Protein AF-A0A1H4EEB3-F1 (afdb_monomer_lite)

Sequence (136 aa):
MKKIFSLFVLIFVMTMANVMNAKAENMNAQSCTSTVRLCVIAPTGTVLDFVQPSDIQMTVGSSSSMQEVSYTNIGGCLLYFTVSVPNNSSAEKVEIVCTINGFRESYSLENGQANIQAFIPIPSGKTAPMVYISVK

Radius of gyration: 23.65 Å; chains: 1; bounding box: 36×29×82 Å

Foldseek 3Di:
DPPVVVVVVVVVVVVVVVVVVVVPPPPPLPWDWAKAKEKEFEPQQKWKAWPVVHDDIDGRNDRIDIDIDIATPSQFGKTWIKIADDQPDPWFKKWKAWPVVRDIDIFTDDSRMTTDIDTGGDDPPDHHTYMYIYTD

pLDDT: mean 79.66, std 16.63, range [40.78, 97.69]

Organism: Xylanibacter ruminicola 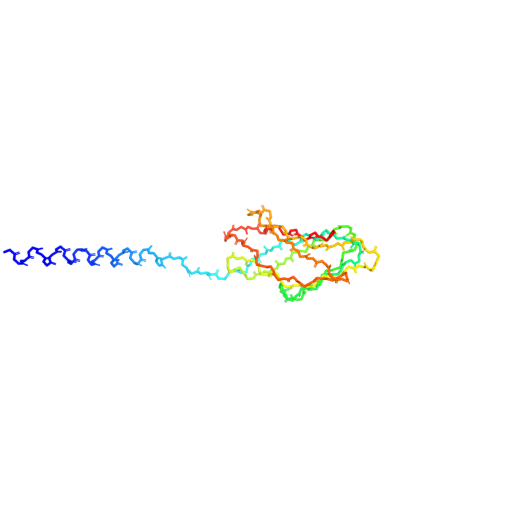(NCBI:txid839)

Structure (mmCIF, N/CA/C/O backbone):
data_AF-A0A1H4EEB3-F1
#
_entry.id   AF-A0A1H4EEB3-F1
#
loop_
_atom_site.group_PDB
_atom_site.id
_atom_site.type_symbol
_atom_site.label_atom_id
_atom_site.label_alt_id
_atom_site.label_comp_id
_atom_site.label_asym_id
_atom_site.label_entity_id
_atom_site.label_seq_id
_atom_site.pdbx_PDB_ins_code
_atom_site.Cartn_x
_atom_site.Cartn_y
_atom_site.Cartn_z
_atom_site.occupancy
_atom_site.B_iso_or_equiv
_atom_site.auth_seq_id
_atom_site.auth_comp_id
_atom_site.auth_asym_id
_atom_site.auth_atom_id
_atom_site.pdbx_PDB_model_num
ATOM 1 N N . MET A 1 1 ? -18.143 -15.788 67.727 1.00 54.53 1 MET A N 1
ATOM 2 C CA . MET A 1 1 ? -17.199 -15.274 66.704 1.00 54.53 1 MET A CA 1
ATOM 3 C C . MET A 1 1 ? -17.401 -15.833 65.280 1.00 54.53 1 MET A C 1
ATOM 5 O O . MET A 1 1 ? -16.650 -15.450 64.401 1.00 54.53 1 MET A O 1
ATOM 9 N N . LYS A 1 2 ? -18.421 -16.667 64.981 1.00 53.03 2 LYS A N 1
ATOM 10 C CA . LYS A 1 2 ? -18.631 -17.232 63.621 1.00 53.03 2 LYS A CA 1
ATOM 11 C C . LYS A 1 2 ? -19.435 -16.351 62.643 1.00 53.03 2 LYS A C 1
ATOM 13 O O . LYS A 1 2 ? -19.313 -16.524 61.440 1.00 53.03 2 LYS A O 1
ATOM 18 N N . LYS A 1 3 ? -20.244 -15.400 63.132 1.00 49.00 3 LYS A N 1
ATOM 19 C CA . LYS A 1 3 ? -21.130 -14.579 62.275 1.00 49.00 3 LYS A CA 1
ATOM 20 C C . LYS A 1 3 ? -20.410 -13.441 61.537 1.00 49.00 3 LYS A C 1
ATOM 22 O O . LYS A 1 3 ? -20.813 -13.086 60.440 1.00 49.00 3 LYS A O 1
ATOM 27 N N . ILE A 1 4 ? -19.326 -12.916 62.112 1.00 55.34 4 ILE A N 1
ATOM 28 C CA . ILE A 1 4 ? -18.564 -11.792 61.541 1.00 55.34 4 ILE A CA 1
ATOM 29 C C . ILE A 1 4 ? -17.749 -12.250 60.323 1.00 55.34 4 ILE A C 1
ATOM 31 O O . ILE A 1 4 ? -17.701 -11.548 59.321 1.00 55.34 4 ILE A O 1
ATOM 35 N N . PHE A 1 5 ? -17.202 -13.468 60.358 1.00 53.34 5 PHE A N 1
ATOM 36 C CA . PHE A 1 5 ? -16.399 -14.022 59.262 1.00 53.34 5 PHE A CA 1
ATOM 37 C C . PHE A 1 5 ? -17.203 -14.201 57.960 1.00 53.34 5 PHE A C 1
ATOM 39 O O . PHE A 1 5 ? -16.676 -13.991 56.875 1.00 53.34 5 PHE A O 1
ATOM 46 N N . SER A 1 6 ? -18.499 -14.519 58.064 1.00 55.91 6 SER A N 1
ATOM 47 C CA . SER A 1 6 ? -19.386 -14.696 56.904 1.00 55.91 6 SER A CA 1
ATOM 48 C C . SER A 1 6 ? -19.709 -13.372 56.193 1.00 55.91 6 SER A C 1
ATOM 50 O O . SER A 1 6 ? -19.778 -13.318 54.968 1.00 55.91 6 SER A O 1
ATOM 52 N N . LEU A 1 7 ? -19.841 -12.276 56.951 1.00 57.69 7 LEU A N 1
ATOM 53 C CA . LEU A 1 7 ? -20.177 -10.963 56.393 1.00 57.69 7 LEU A CA 1
ATOM 54 C C . LEU A 1 7 ? -19.009 -10.365 55.590 1.00 57.69 7 LEU A C 1
ATOM 56 O O . LEU A 1 7 ? -19.227 -9.802 54.522 1.00 57.69 7 LEU A O 1
ATOM 60 N N . PHE A 1 8 ? -17.769 -10.545 56.058 1.00 57.62 8 PHE A N 1
ATOM 61 C CA . PHE A 1 8 ? -16.577 -10.083 55.335 1.00 57.62 8 PHE A CA 1
ATOM 62 C C . PHE A 1 8 ? -16.351 -10.838 54.020 1.00 57.62 8 PHE A C 1
ATOM 64 O O . PHE A 1 8 ? -15.983 -10.220 53.023 1.00 57.62 8 PHE A O 1
ATOM 71 N N . VAL A 1 9 ? -16.632 -12.145 53.983 1.00 61.09 9 VAL A N 1
ATOM 72 C CA . VAL A 1 9 ? -16.558 -12.935 52.742 1.00 61.09 9 VAL A CA 1
ATOM 73 C C . VAL A 1 9 ? -17.622 -12.474 51.742 1.00 61.09 9 VAL A C 1
ATOM 75 O O . VAL A 1 9 ? -17.318 -12.310 50.564 1.00 61.09 9 VAL A O 1
ATOM 78 N N . LEU A 1 10 ? -18.844 -12.188 52.201 1.00 57.12 10 LEU A N 1
ATOM 79 C CA . LEU A 1 10 ? -19.926 -11.721 51.331 1.00 57.12 10 LEU A CA 1
ATOM 80 C C . LEU A 1 10 ? -19.620 -10.349 50.703 1.00 57.12 10 LEU A C 1
ATOM 82 O O . LEU A 1 10 ? -19.830 -10.163 49.506 1.00 57.12 10 LEU A O 1
ATOM 86 N N . ILE A 1 11 ? -19.066 -9.415 51.486 1.00 60.53 11 ILE A N 1
ATOM 87 C CA . ILE A 1 11 ? -18.652 -8.092 50.993 1.00 60.53 11 ILE A CA 1
ATOM 88 C C . ILE A 1 11 ? -17.529 -8.230 49.955 1.00 60.53 11 ILE A C 1
ATOM 90 O O . ILE A 1 11 ? -17.572 -7.562 48.926 1.00 60.53 11 ILE A O 1
ATOM 94 N N . PHE A 1 12 ? -16.562 -9.124 50.183 1.00 58.97 12 PHE A N 1
ATOM 95 C CA . PHE A 1 12 ? -15.445 -9.341 49.259 1.00 58.97 12 PHE A CA 1
ATOM 96 C C . PHE A 1 12 ? -15.881 -9.979 47.927 1.00 58.97 12 PHE A C 1
ATOM 98 O O . PHE A 1 12 ? -15.390 -9.612 46.862 1.00 58.97 12 PHE A O 1
ATOM 105 N N . VAL A 1 13 ? -16.845 -10.904 47.958 1.00 59.47 13 VAL A N 1
ATOM 106 C CA . VAL A 1 13 ? -17.397 -11.519 46.738 1.00 59.47 13 VAL A CA 1
ATOM 107 C C . VAL A 1 13 ? -18.229 -10.511 45.938 1.00 59.47 13 VAL A C 1
ATOM 109 O O . VAL A 1 13 ? -18.129 -10.473 44.712 1.00 59.47 13 VAL A O 1
ATOM 112 N N . MET A 1 14 ? -18.999 -9.645 46.606 1.00 56.12 14 MET A N 1
ATOM 113 C CA . MET A 1 14 ? -19.786 -8.602 45.935 1.00 56.12 14 MET A CA 1
ATOM 114 C C . MET A 1 14 ? -18.913 -7.508 45.305 1.00 56.12 14 MET A C 1
ATOM 116 O O . MET A 1 14 ? -19.209 -7.054 44.199 1.00 56.12 14 MET A O 1
ATOM 120 N N . THR A 1 15 ? -17.812 -7.105 45.949 1.00 54.69 15 THR A N 1
ATOM 121 C CA . THR A 1 15 ? -16.882 -6.135 45.350 1.00 54.69 15 THR A CA 1
ATOM 122 C C . THR A 1 15 ? -16.139 -6.727 44.157 1.00 54.69 15 THR A C 1
ATOM 124 O O . THR A 1 15 ? -16.009 -6.046 43.143 1.00 54.69 15 THR A O 1
ATOM 127 N N . MET A 1 16 ? -15.729 -7.998 44.206 1.00 53.81 16 MET A N 1
ATOM 128 C CA . MET A 1 16 ? -15.129 -8.655 43.040 1.00 53.81 16 MET A CA 1
ATOM 129 C C . MET A 1 16 ? -16.120 -8.841 41.886 1.00 53.81 16 MET A C 1
ATOM 131 O O . MET A 1 16 ? -15.741 -8.621 40.738 1.00 53.81 16 MET A O 1
ATOM 135 N N . ALA A 1 17 ? -17.388 -9.163 42.157 1.00 51.78 17 ALA A N 1
ATOM 136 C CA . ALA A 1 17 ? -18.419 -9.243 41.119 1.00 51.78 17 ALA A CA 1
ATOM 137 C C . ALA A 1 17 ? -18.641 -7.892 40.410 1.00 51.78 17 ALA A C 1
ATOM 139 O O . ALA A 1 17 ? -18.722 -7.845 39.183 1.00 51.78 17 ALA A O 1
ATOM 140 N N . ASN A 1 18 ? -18.643 -6.783 41.157 1.00 52.31 18 ASN A N 1
ATOM 141 C CA . ASN A 1 18 ? -18.770 -5.444 40.573 1.00 52.31 18 ASN A CA 1
ATOM 142 C C . ASN A 1 18 ? -17.513 -5.003 39.805 1.00 52.31 18 ASN A C 1
ATOM 144 O O . ASN A 1 18 ? -17.632 -4.368 38.760 1.00 52.31 18 ASN A O 1
ATOM 148 N N . VAL A 1 19 ? -16.313 -5.374 40.267 1.00 50.78 19 VAL A N 1
ATOM 149 C CA . VAL A 1 19 ? -15.054 -5.089 39.550 1.00 50.78 19 VAL A CA 1
ATOM 150 C C . VAL A 1 19 ? -14.942 -5.913 38.263 1.00 50.78 19 VAL A C 1
ATOM 152 O O . VAL A 1 19 ? -14.409 -5.423 37.269 1.00 50.78 19 VAL A O 1
ATOM 155 N N . MET A 1 20 ? -15.476 -7.137 38.243 1.00 49.66 20 MET A N 1
ATOM 156 C CA . MET A 1 20 ? -15.519 -7.959 37.030 1.00 49.66 20 MET A CA 1
ATOM 157 C C . MET A 1 20 ? -16.554 -7.459 36.013 1.00 49.66 20 MET A C 1
ATOM 159 O O . MET A 1 20 ? -16.313 -7.579 34.815 1.00 49.66 20 MET A O 1
ATOM 163 N N . ASN A 1 21 ? -17.650 -6.833 36.456 1.00 48.66 21 ASN A N 1
ATOM 164 C CA . ASN A 1 21 ? -18.646 -6.250 35.551 1.00 48.66 21 ASN A CA 1
ATOM 165 C C . ASN A 1 21 ? -18.200 -4.886 34.982 1.00 48.66 21 ASN A C 1
ATOM 167 O O . ASN A 1 21 ? -18.407 -4.603 33.807 1.00 48.66 21 ASN A O 1
ATOM 171 N N . ALA A 1 22 ? -17.470 -4.082 35.765 1.00 45.50 22 ALA A N 1
ATOM 172 C CA . ALA A 1 22 ? -16.923 -2.792 35.323 1.00 45.50 22 ALA A CA 1
ATOM 173 C C . ALA A 1 22 ? -15.746 -2.902 34.327 1.00 45.50 22 ALA A C 1
ATOM 175 O O . ALA A 1 22 ? -15.274 -1.890 33.814 1.00 45.50 22 ALA A O 1
ATOM 176 N N . LYS A 1 23 ? -15.252 -4.117 34.045 1.00 46.59 23 LYS A N 1
ATOM 177 C CA . LYS A 1 23 ? -14.188 -4.366 33.054 1.00 46.59 23 LYS A CA 1
ATOM 178 C C . LYS A 1 23 ? -14.699 -4.981 31.743 1.00 46.59 23 LYS A C 1
ATOM 180 O O . LYS A 1 23 ? -13.893 -5.244 30.854 1.00 46.59 23 LYS A O 1
ATOM 185 N N . ALA A 1 24 ? -16.010 -5.206 31.629 1.00 44.78 24 ALA A N 1
ATOM 186 C CA . ALA A 1 24 ? -16.666 -5.731 30.430 1.00 44.78 24 ALA A CA 1
ATOM 187 C C . ALA A 1 24 ? -17.487 -4.670 29.671 1.00 44.78 24 ALA A C 1
ATOM 189 O O . ALA A 1 24 ? -18.013 -4.950 28.594 1.00 44.78 24 ALA A O 1
ATOM 190 N N . GLU A 1 25 ? -17.581 -3.445 30.189 1.00 40.78 25 GLU A N 1
ATOM 191 C CA . GLU A 1 25 ? -18.138 -2.328 29.435 1.00 40.78 25 GLU A CA 1
ATOM 192 C C . GLU A 1 25 ? -17.112 -1.869 28.384 1.00 40.78 25 GLU A C 1
ATOM 194 O O . GLU A 1 25 ? -15.983 -1.512 28.714 1.00 40.78 25 GLU A O 1
ATOM 199 N N . ASN A 1 26 ? -17.531 -1.871 27.114 1.00 45.75 26 ASN A N 1
ATOM 200 C CA . ASN A 1 26 ? -16.837 -1.335 25.933 1.00 45.75 26 ASN A CA 1
ATOM 201 C C . ASN A 1 26 ? -15.860 -2.220 25.131 1.00 45.75 26 ASN A C 1
ATOM 203 O O . ASN A 1 26 ? -14.917 -1.717 24.526 1.00 45.75 26 ASN A O 1
ATOM 207 N N . MET A 1 27 ? -16.163 -3.509 24.955 1.00 44.34 27 MET A N 1
ATOM 208 C CA . MET A 1 27 ? -15.751 -4.228 23.729 1.00 44.34 27 MET A CA 1
ATOM 209 C C . MET A 1 27 ? -16.931 -4.495 22.791 1.00 44.34 27 MET A C 1
ATOM 211 O O . MET A 1 27 ? -17.009 -5.535 22.145 1.00 44.34 27 MET A O 1
ATOM 215 N N . ASN A 1 28 ? -17.852 -3.536 22.674 1.00 47.38 28 ASN A N 1
ATOM 216 C CA . ASN A 1 28 ? -18.703 -3.494 21.495 1.00 47.38 28 ASN A CA 1
ATOM 217 C C . ASN A 1 28 ? -17.871 -2.832 20.391 1.00 47.38 28 ASN A C 1
ATOM 219 O O . ASN A 1 28 ? -17.870 -1.610 20.254 1.00 47.38 28 ASN A O 1
ATOM 223 N N . ALA A 1 29 ? -17.081 -3.626 19.662 1.00 52.69 29 ALA A N 1
ATOM 224 C CA . ALA A 1 29 ? -16.457 -3.185 18.419 1.00 52.69 29 ALA A CA 1
ATOM 225 C C . ALA A 1 29 ? -17.581 -2.970 17.399 1.00 52.69 29 ALA A C 1
ATOM 227 O O . ALA A 1 29 ? -17.836 -3.808 16.538 1.00 52.69 29 ALA A O 1
ATOM 228 N N . GLN A 1 30 ? -18.334 -1.883 17.570 1.00 59.06 30 GLN A N 1
ATOM 229 C CA . GLN A 1 30 ? -19.409 -1.516 16.673 1.00 59.06 30 GLN A CA 1
ATOM 230 C C . GLN A 1 30 ? -18.757 -1.184 15.336 1.00 59.06 30 GLN A C 1
ATOM 232 O O . GLN A 1 30 ? -18.158 -0.123 15.171 1.00 59.06 30 GLN A O 1
ATOM 237 N N . SER A 1 31 ? -18.841 -2.129 14.402 1.00 62.28 31 SER A N 1
ATOM 238 C CA . SER A 1 31 ? -18.355 -1.945 13.046 1.00 62.28 31 SER A CA 1
ATOM 239 C C . SER A 1 31 ? -19.102 -0.770 12.431 1.00 62.28 31 SER A C 1
ATOM 241 O O . SER A 1 31 ? -20.319 -0.830 12.242 1.00 62.28 31 SER A O 1
ATOM 243 N N . CYS A 1 32 ? -18.387 0.306 12.138 1.00 67.94 32 CYS A N 1
ATOM 244 C CA . CYS A 1 32 ? -18.926 1.436 11.403 1.00 67.94 32 CYS A CA 1
ATOM 245 C C . CYS A 1 32 ? -18.229 1.530 10.049 1.00 67.94 32 CYS A C 1
ATOM 247 O O . CYS A 1 32 ? -17.019 1.310 9.930 1.00 67.94 32 CYS A O 1
ATOM 249 N N . THR A 1 33 ? -18.993 1.861 9.011 1.00 77.75 33 THR A N 1
ATOM 250 C CA . THR A 1 33 ? -18.402 2.243 7.731 1.00 77.75 33 THR A CA 1
ATOM 251 C C . THR A 1 33 ? -17.676 3.566 7.929 1.00 77.75 33 THR A C 1
ATOM 253 O O . THR A 1 33 ? -18.262 4.549 8.380 1.00 77.75 33 THR A O 1
ATOM 256 N N . SER A 1 34 ? -16.385 3.572 7.628 1.00 81.56 34 SER A N 1
ATOM 257 C CA . SER A 1 34 ? -15.511 4.738 7.707 1.00 81.56 34 SER A CA 1
ATOM 258 C C . SER A 1 34 ? -14.818 4.942 6.365 1.00 81.56 34 SER A C 1
ATOM 260 O O . SER A 1 34 ? -14.772 4.031 5.543 1.00 81.56 34 SER A O 1
ATOM 262 N N . THR A 1 35 ? -14.263 6.128 6.136 1.00 84.69 35 THR A N 1
ATOM 263 C CA . THR A 1 35 ? -13.472 6.424 4.935 1.00 84.69 35 THR A CA 1
ATOM 264 C C . THR A 1 35 ? -12.005 6.625 5.291 1.00 84.69 35 THR A C 1
ATOM 266 O O . THR A 1 35 ? -11.683 7.125 6.369 1.00 84.69 35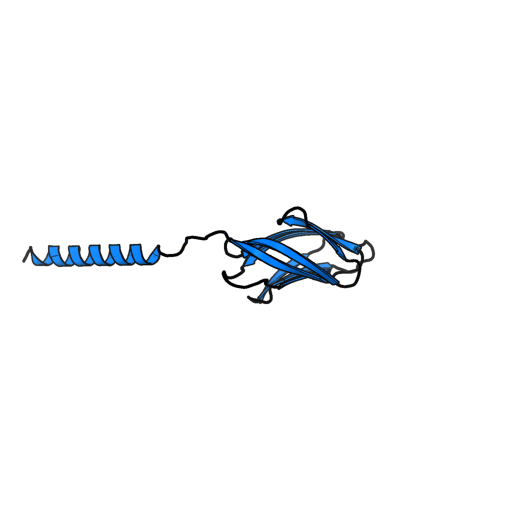 THR A O 1
ATOM 269 N N . VAL A 1 36 ? -11.105 6.213 4.402 1.00 86.31 36 VAL A N 1
ATOM 270 C CA . VAL A 1 36 ? -9.659 6.460 4.455 1.00 86.31 36 VAL A CA 1
ATOM 271 C C . VAL A 1 36 ? -9.222 7.075 3.127 1.00 86.31 36 VAL A C 1
ATOM 273 O O . VAL A 1 36 ? -9.775 6.762 2.072 1.00 86.31 36 VAL A O 1
ATOM 276 N N . ARG A 1 37 ? -8.234 7.968 3.173 1.00 89.06 37 ARG A N 1
ATOM 277 C CA . ARG A 1 37 ? -7.587 8.529 1.983 1.00 89.06 37 ARG A CA 1
ATOM 278 C C . ARG A 1 37 ? -6.296 7.778 1.726 1.00 89.06 37 ARG A C 1
ATOM 280 O O . ARG A 1 37 ? -5.362 7.887 2.520 1.00 89.06 37 ARG A O 1
ATOM 287 N N . LEU A 1 38 ? -6.240 7.043 0.624 1.00 91.19 38 LEU A N 1
ATOM 288 C CA . LEU A 1 38 ? -5.018 6.417 0.140 1.00 91.19 38 LEU A CA 1
ATOM 289 C C . LEU A 1 38 ? -4.270 7.422 -0.734 1.00 91.19 38 LEU A C 1
ATOM 291 O O . LEU A 1 38 ? -4.800 7.914 -1.727 1.00 91.19 38 LEU A O 1
ATOM 295 N N . CYS A 1 39 ? -3.040 7.741 -0.348 1.00 91.75 39 CYS A N 1
ATOM 296 C CA . CYS A 1 39 ? -2.122 8.567 -1.118 1.00 91.75 39 CYS A CA 1
ATOM 297 C C . CYS A 1 39 ? -0.967 7.686 -1.588 1.00 91.75 39 CYS A C 1
ATOM 299 O O . CYS A 1 39 ? -0.123 7.279 -0.792 1.00 91.75 39 CYS A O 1
ATOM 301 N N . VAL A 1 40 ? -0.942 7.367 -2.875 1.00 93.62 40 VAL A N 1
ATOM 302 C CA . VAL A 1 40 ? 0.092 6.529 -3.474 1.00 93.62 40 VAL A CA 1
ATOM 303 C C . VAL A 1 40 ? 1.139 7.422 -4.117 1.00 93.62 40 VAL A C 1
ATOM 305 O O . VAL A 1 40 ? 0.804 8.282 -4.926 1.00 93.62 40 VAL A O 1
ATOM 308 N N . ILE A 1 41 ? 2.404 7.207 -3.774 1.00 94.19 41 ILE A N 1
ATOM 309 C CA . ILE A 1 41 ? 3.561 7.876 -4.373 1.00 94.19 41 ILE A CA 1
ATOM 310 C C . ILE A 1 41 ? 4.435 6.776 -4.958 1.00 94.19 41 ILE A C 1
ATOM 312 O O . ILE A 1 41 ? 5.039 6.009 -4.212 1.00 94.19 41 ILE A O 1
ATOM 316 N N . ALA A 1 42 ? 4.468 6.667 -6.279 1.00 93.19 42 ALA A N 1
ATOM 317 C CA . ALA A 1 42 ? 5.136 5.567 -6.959 1.00 93.19 42 ALA A CA 1
ATOM 318 C C . ALA A 1 42 ? 5.654 6.002 -8.338 1.00 93.19 42 ALA A C 1
ATOM 320 O O . ALA A 1 42 ? 5.187 7.011 -8.877 1.00 93.19 42 ALA A O 1
ATOM 321 N N . PRO A 1 43 ? 6.579 5.235 -8.940 1.00 91.12 43 PRO A N 1
ATOM 322 C CA . PRO A 1 43 ? 6.946 5.397 -10.340 1.00 91.12 43 PRO A CA 1
ATOM 323 C C . PRO A 1 43 ? 5.717 5.345 -11.256 1.00 91.12 43 PRO A C 1
ATOM 325 O O . PRO A 1 43 ? 4.805 4.539 -11.041 1.00 91.12 43 PRO A O 1
ATOM 328 N N . THR A 1 44 ? 5.701 6.179 -12.297 1.00 91.31 44 THR A N 1
ATOM 329 C CA . THR A 1 44 ? 4.626 6.190 -13.299 1.00 91.31 44 THR A CA 1
ATOM 330 C C . THR A 1 44 ? 4.439 4.803 -13.906 1.00 91.31 44 THR A C 1
ATOM 332 O O . THR A 1 44 ? 5.412 4.172 -14.307 1.00 91.31 44 THR A O 1
ATOM 335 N N . GLY A 1 45 ? 3.193 4.340 -14.000 1.00 90.00 45 GLY A N 1
ATOM 336 C CA . GLY A 1 45 ? 2.857 3.004 -14.501 1.00 90.00 45 GLY A CA 1
ATOM 337 C C . GLY A 1 45 ? 2.855 1.912 -13.431 1.00 90.00 45 GLY A C 1
ATOM 338 O O . GLY A 1 45 ? 2.534 0.772 -13.748 1.00 90.00 45 GLY A O 1
ATOM 339 N N . THR A 1 46 ? 3.162 2.241 -12.171 1.00 94.56 46 THR A N 1
ATOM 340 C CA . THR A 1 46 ? 2.926 1.318 -11.053 1.00 94.56 46 THR A CA 1
ATOM 341 C C . THR A 1 46 ? 1.431 1.039 -10.921 1.00 94.56 46 THR A C 1
ATOM 343 O O . THR A 1 46 ? 0.614 1.967 -10.931 1.00 94.56 46 THR A O 1
ATOM 346 N N . VAL A 1 47 ? 1.086 -0.239 -10.783 1.00 94.12 47 VAL A N 1
ATOM 347 C CA . VAL A 1 47 ? -0.284 -0.720 -10.587 1.00 94.12 47 VAL A CA 1
ATOM 348 C C . VAL A 1 47 ? -0.421 -1.263 -9.171 1.00 94.12 47 VAL A C 1
ATOM 350 O O . VAL A 1 47 ? 0.419 -2.043 -8.721 1.00 94.12 47 VAL A O 1
ATOM 353 N N . LEU A 1 48 ? -1.475 -0.835 -8.480 1.00 94.12 48 LEU A N 1
ATOM 354 C CA . LEU A 1 48 ? -1.909 -1.386 -7.204 1.00 94.12 48 LEU A CA 1
ATOM 355 C C . LEU A 1 48 ? -3.286 -2.011 -7.407 1.00 94.12 48 LEU A C 1
ATOM 357 O O . LEU A 1 48 ? -4.211 -1.327 -7.851 1.00 94.12 48 LEU A O 1
ATOM 361 N N . ASP A 1 49 ? -3.408 -3.292 -7.083 1.00 92.75 49 ASP A N 1
ATOM 362 C CA . ASP A 1 49 ? -4.643 -4.059 -7.245 1.00 92.75 49 ASP A CA 1
ATOM 363 C C . ASP A 1 49 ? -5.138 -4.530 -5.877 1.00 92.75 49 ASP A C 1
ATOM 365 O O . ASP A 1 49 ? -4.533 -5.415 -5.261 1.00 92.75 49 ASP A O 1
ATOM 369 N N . PHE A 1 50 ? -6.177 -3.871 -5.358 1.00 91.00 50 PHE A N 1
ATOM 370 C CA . PHE A 1 50 ? -6.692 -4.114 -4.016 1.00 91.00 50 PHE A CA 1
ATOM 371 C C . PHE A 1 50 ? -7.757 -5.203 -4.024 1.00 91.00 50 PHE A C 1
ATOM 373 O O . PHE A 1 50 ? -8.835 -5.076 -4.601 1.00 91.00 50 PHE A O 1
ATOM 380 N N . VAL A 1 51 ? -7.466 -6.254 -3.268 1.00 89.00 51 VAL A N 1
ATOM 381 C CA . VAL A 1 51 ? -8.420 -7.297 -2.901 1.00 89.00 51 VAL A CA 1
ATOM 382 C C . VAL A 1 51 ? -9.255 -6.848 -1.701 1.00 89.00 51 VAL A C 1
ATOM 384 O O . VAL A 1 51 ? -10.435 -7.184 -1.610 1.00 89.00 51 VAL A O 1
ATOM 387 N N . GLN A 1 52 ? -8.659 -6.085 -0.775 1.00 82.94 52 GLN A N 1
ATOM 388 C CA . GLN A 1 52 ? -9.386 -5.407 0.294 1.00 82.94 52 GLN A CA 1
ATOM 389 C C . GLN A 1 52 ? -8.918 -3.961 0.506 1.00 82.94 52 GLN A C 1
ATOM 391 O O . GLN A 1 52 ? -7.714 -3.726 0.662 1.00 82.94 52 GLN A O 1
ATOM 396 N N . PRO A 1 53 ? -9.868 -3.015 0.607 1.00 75.12 53 PRO A N 1
ATOM 397 C CA . PRO A 1 53 ? -11.289 -3.192 0.269 1.00 75.12 53 PRO A CA 1
ATOM 398 C C . PRO A 1 53 ? -11.452 -3.510 -1.227 1.00 75.12 53 PRO A C 1
ATOM 400 O O . PRO A 1 53 ? -10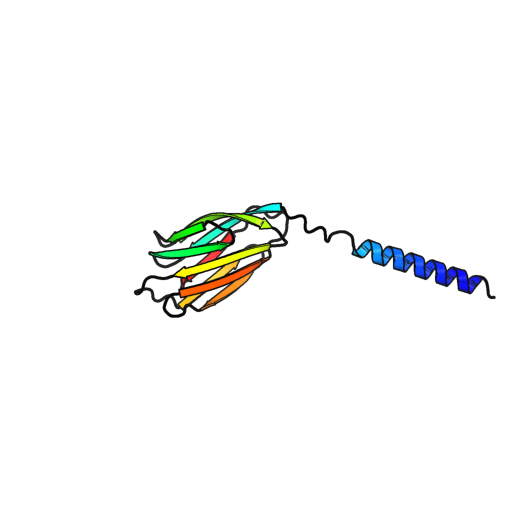.646 -3.059 -2.038 1.00 75.12 53 PRO A O 1
ATOM 403 N N . SER A 1 54 ? -12.422 -4.369 -1.556 1.00 70.88 54 SER A N 1
ATOM 404 C CA . SER A 1 54 ? -12.562 -4.923 -2.907 1.00 70.88 54 SER A CA 1
ATOM 405 C C . SER A 1 54 ? -12.849 -3.832 -3.941 1.00 70.88 54 SER A C 1
ATOM 407 O O . SER A 1 54 ? -13.361 -2.764 -3.603 1.00 70.88 54 SER A O 1
ATOM 409 N N . ASP A 1 55 ? -12.542 -4.131 -5.205 1.00 63.09 55 ASP A N 1
ATOM 410 C CA . ASP A 1 55 ? -12.911 -3.325 -6.378 1.00 63.09 55 ASP A CA 1
ATOM 411 C C . ASP A 1 55 ? -12.158 -1.993 -6.525 1.00 63.09 55 ASP A C 1
ATOM 413 O O . ASP A 1 55 ? -12.629 -1.065 -7.185 1.00 63.09 55 ASP A O 1
ATOM 417 N N . ILE A 1 56 ? -10.959 -1.897 -5.945 1.00 75.06 56 ILE A N 1
ATOM 418 C CA . ILE A 1 56 ? -10.083 -0.736 -6.116 1.00 75.06 56 ILE A CA 1
ATOM 419 C C . ILE A 1 56 ? -8.855 -1.152 -6.909 1.00 75.06 56 ILE A C 1
ATOM 421 O O . ILE A 1 56 ? -7.977 -1.850 -6.413 1.00 75.06 56 ILE A O 1
ATOM 425 N N . GLN A 1 57 ? -8.761 -0.648 -8.134 1.00 77.19 57 GLN A N 1
ATOM 426 C CA . GLN A 1 57 ? -7.536 -0.701 -8.915 1.00 77.19 57 GLN A CA 1
ATOM 427 C C . GLN A 1 57 ? -7.019 0.719 -9.106 1.00 77.19 57 GLN A C 1
ATOM 429 O O . GLN A 1 57 ? -7.753 1.617 -9.521 1.00 77.19 57 GLN A O 1
ATOM 434 N N . MET A 1 58 ? -5.744 0.929 -8.802 1.00 83.25 58 MET A N 1
ATOM 435 C CA . MET A 1 58 ? -5.087 2.214 -8.982 1.00 83.25 58 MET A CA 1
ATOM 436 C C . MET A 1 58 ? -3.902 2.066 -9.924 1.00 83.25 58 MET A C 1
ATOM 438 O O . MET A 1 58 ? -3.010 1.250 -9.702 1.00 83.25 58 MET A O 1
ATOM 442 N N . THR A 1 59 ? -3.856 2.910 -10.950 1.00 83.81 59 THR A N 1
ATOM 443 C CA . THR A 1 59 ? -2.677 3.074 -11.801 1.00 83.81 59 THR A CA 1
ATOM 444 C C . THR A 1 59 ? -2.120 4.472 -11.611 1.00 83.81 59 THR A C 1
ATOM 446 O O . THR A 1 59 ? -2.831 5.466 -11.758 1.00 83.81 59 THR A O 1
ATOM 449 N N . VAL A 1 60 ? -0.833 4.553 -11.288 1.00 83.12 60 VAL A N 1
ATOM 450 C CA . VAL A 1 60 ? -0.167 5.823 -10.997 1.00 83.12 60 VAL A CA 1
ATOM 451 C C . VAL A 1 60 ? 0.213 6.510 -12.312 1.00 83.12 60 VAL A C 1
ATOM 453 O O . VAL A 1 60 ? 1.208 6.162 -12.947 1.00 83.12 60 VAL A O 1
ATOM 456 N N . GLY A 1 61 ? -0.630 7.449 -12.759 1.00 69.38 61 GLY A N 1
ATOM 457 C CA . GLY A 1 61 ? -0.491 8.153 -14.048 1.00 69.38 61 GLY A CA 1
ATOM 458 C C . GLY A 1 61 ? 0.443 9.373 -14.028 1.00 69.38 61 GLY A C 1
ATOM 459 O O . GLY A 1 61 ? 0.929 9.808 -15.067 1.00 69.38 61 GLY A O 1
ATOM 460 N N . SER A 1 62 ? 0.722 9.913 -12.844 1.00 65.69 62 SER A N 1
ATOM 461 C CA . SER A 1 62 ? 1.803 10.867 -12.555 1.00 65.69 62 SER A CA 1
ATOM 462 C C . SER A 1 62 ? 2.322 10.564 -11.147 1.00 65.69 62 SER A C 1
ATOM 464 O O . SER A 1 62 ? 1.702 9.760 -10.463 1.00 65.69 62 SER A O 1
ATOM 466 N N . SER A 1 63 ? 3.436 11.153 -10.704 1.00 74.38 63 SER A N 1
ATOM 467 C CA . SER A 1 63 ? 4.231 10.791 -9.506 1.00 74.38 63 SER A CA 1
ATOM 468 C C . SER A 1 63 ? 3.468 10.577 -8.182 1.00 74.38 63 SER A C 1
ATOM 470 O O . SER A 1 63 ? 4.053 10.119 -7.201 1.00 74.38 63 SER A O 1
ATOM 472 N N . SER A 1 64 ? 2.179 10.915 -8.128 1.00 84.12 64 SER A N 1
ATOM 473 C CA . SER A 1 64 ? 1.269 10.539 -7.054 1.00 84.12 64 SER A CA 1
ATOM 474 C C . SER A 1 64 ? -0.148 10.269 -7.571 1.00 84.12 64 SER A C 1
ATOM 476 O O . SER A 1 64 ? -0.566 10.805 -8.597 1.00 84.12 64 SER A O 1
ATOM 478 N N . SER A 1 65 ? -0.922 9.467 -6.848 1.00 86.38 65 SER A N 1
ATOM 479 C CA . SER A 1 65 ? -2.357 9.268 -7.075 1.00 86.38 65 SER A CA 1
ATOM 480 C C . SER A 1 65 ? -3.086 9.197 -5.739 1.00 86.38 65 SER A C 1
ATOM 482 O O . SER A 1 65 ? -2.558 8.651 -4.772 1.00 86.38 65 SER A O 1
ATOM 484 N N . MET A 1 66 ? -4.288 9.765 -5.670 1.00 87.06 66 MET A N 1
ATOM 485 C CA . MET A 1 66 ? -5.093 9.797 -4.450 1.00 87.06 66 MET A CA 1
ATOM 486 C C . MET A 1 66 ? -6.440 9.129 -4.695 1.00 87.06 66 MET A C 1
ATOM 488 O O . MET A 1 66 ? -7.077 9.400 -5.709 1.00 87.06 66 MET A O 1
ATOM 492 N N . GLN A 1 67 ? -6.871 8.298 -3.750 1.00 86.56 67 GLN A N 1
ATOM 493 C CA . GLN A 1 67 ? -8.157 7.615 -3.793 1.00 86.56 67 GLN A CA 1
ATOM 494 C C . GLN A 1 67 ? -8.815 7.652 -2.411 1.00 86.56 67 GLN A C 1
ATOM 496 O O . GLN A 1 67 ? -8.178 7.358 -1.398 1.00 86.56 67 GLN A O 1
ATOM 501 N N . GLU A 1 68 ? -10.099 8.004 -2.363 1.00 85.50 68 GLU A N 1
ATOM 502 C CA . GLU A 1 68 ? -10.920 7.816 -1.167 1.00 85.50 68 GLU A CA 1
ATOM 503 C C . GLU A 1 68 ? -11.563 6.436 -1.187 1.00 85.50 68 GLU A C 1
ATOM 505 O O . GLU A 1 68 ? -12.043 5.961 -2.219 1.00 85.50 68 GLU A O 1
ATOM 510 N N . VAL A 1 69 ? -11.531 5.793 -0.025 1.00 84.94 69 VAL A N 1
ATOM 511 C CA . VAL A 1 69 ? -11.845 4.382 0.119 1.00 84.94 69 VAL A CA 1
ATOM 512 C C . VAL A 1 69 ? -12.687 4.165 1.365 1.00 84.94 69 VAL A C 1
ATOM 514 O O . VAL A 1 69 ? -12.291 4.546 2.467 1.00 84.94 69 VAL A O 1
ATOM 517 N N . SER A 1 70 ? -13.846 3.534 1.198 1.00 83.31 70 SER A N 1
ATOM 518 C CA . SER A 1 70 ? -14.677 3.097 2.319 1.00 83.31 70 SER A CA 1
ATOM 519 C C . SER A 1 70 ? -14.167 1.767 2.868 1.00 83.31 70 SER A C 1
ATOM 521 O O . SER A 1 70 ? -13.824 0.866 2.108 1.00 83.31 70 SER A O 1
ATOM 523 N N . TYR A 1 71 ? -14.144 1.628 4.189 1.00 80.06 71 TYR A N 1
ATOM 524 C CA . TYR A 1 71 ? -13.750 0.401 4.874 1.00 80.06 71 TYR A CA 1
ATOM 525 C C . TYR A 1 71 ? -14.630 0.154 6.101 1.00 80.06 71 TYR A C 1
ATOM 527 O O . TYR A 1 71 ? -15.214 1.075 6.683 1.00 80.06 71 TYR A O 1
ATOM 535 N N . THR A 1 72 ? -14.711 -1.107 6.511 1.00 79.56 72 THR A N 1
ATOM 536 C CA . THR A 1 72 ? -15.333 -1.491 7.779 1.00 79.56 72 THR A CA 1
ATOM 537 C C . THR A 1 72 ? -14.319 -1.293 8.899 1.00 79.56 72 THR A C 1
ATOM 539 O O . THR A 1 72 ? -13.321 -2.010 8.957 1.00 79.56 72 THR A O 1
ATOM 542 N N . ASN A 1 73 ? -14.554 -0.329 9.793 1.00 77.12 73 ASN A N 1
ATOM 543 C CA . ASN A 1 73 ? -13.661 -0.102 10.924 1.00 77.12 73 ASN A CA 1
ATOM 544 C C . ASN A 1 73 ? -13.948 -1.122 12.037 1.00 77.12 73 ASN A C 1
ATOM 546 O O . ASN A 1 73 ? -14.999 -1.079 12.672 1.00 77.12 73 ASN A O 1
ATOM 550 N N . ILE A 1 74 ? -12.990 -2.019 12.271 1.00 79.12 74 ILE A N 1
ATOM 551 C CA . ILE A 1 74 ? -12.955 -2.963 13.402 1.00 79.12 74 ILE A CA 1
ATOM 552 C C . ILE A 1 74 ? -11.736 -2.677 14.295 1.00 79.12 74 ILE A C 1
ATOM 554 O O . ILE A 1 74 ? -10.940 -3.557 14.605 1.00 79.12 74 ILE A O 1
ATOM 558 N N . GLY A 1 75 ? -11.537 -1.402 14.642 1.00 81.25 75 GLY A N 1
ATOM 559 C CA . GLY A 1 75 ? -10.324 -0.898 15.303 1.00 81.25 75 GLY A CA 1
ATOM 560 C C . GLY A 1 75 ? -9.215 -0.475 14.330 1.00 81.25 75 GLY A C 1
ATOM 561 O O . GLY A 1 75 ? -8.140 -0.046 14.754 1.00 81.25 75 GLY A O 1
ATOM 562 N N . GLY A 1 76 ? -9.463 -0.575 13.023 1.00 85.69 76 GLY A N 1
ATOM 563 C CA . GLY A 1 76 ? -8.496 -0.256 11.980 1.00 85.69 76 GLY A CA 1
ATOM 564 C C . GLY A 1 76 ? -9.004 -0.515 10.568 1.00 85.69 76 GLY A C 1
ATOM 565 O O . GLY A 1 76 ? -10.162 -0.888 10.371 1.00 85.69 76 GLY A O 1
ATOM 566 N N . CYS A 1 77 ? -8.119 -0.293 9.599 1.00 86.81 77 CYS A N 1
ATOM 567 C CA . CYS A 1 77 ? -8.318 -0.582 8.185 1.00 86.81 77 CYS A CA 1
ATOM 568 C C . CYS A 1 77 ? -7.404 -1.738 7.772 1.00 86.81 77 CYS A C 1
ATOM 570 O O . CYS A 1 77 ? -6.195 -1.682 7.991 1.00 86.81 77 CYS A O 1
ATOM 572 N N . LEU A 1 78 ? -7.985 -2.776 7.174 1.00 89.31 78 LEU A N 1
ATOM 573 C CA . LEU A 1 78 ? -7.237 -3.862 6.553 1.00 89.31 78 LEU A CA 1
ATOM 574 C C . LEU A 1 78 ? -7.017 -3.525 5.078 1.00 89.31 78 LEU A C 1
ATOM 576 O O . LEU A 1 78 ? -7.979 -3.320 4.339 1.00 89.31 78 LEU A O 1
ATOM 580 N N . LEU A 1 79 ? -5.754 -3.479 4.666 1.00 92.00 79 LEU A N 1
ATOM 581 C CA . LEU A 1 79 ? -5.356 -3.369 3.272 1.00 92.00 79 LEU A CA 1
ATOM 582 C C . LEU A 1 79 ? -4.806 -4.712 2.811 1.00 92.00 79 LEU A C 1
ATOM 584 O O . LEU A 1 79 ? -3.876 -5.245 3.419 1.00 92.00 79 LEU A O 1
ATOM 588 N N . TYR A 1 80 ? -5.362 -5.229 1.722 1.00 93.00 80 TYR A N 1
ATOM 589 C CA . TYR A 1 80 ? -4.834 -6.404 1.045 1.00 93.00 80 TYR A CA 1
ATOM 590 C C . TYR A 1 80 ? -4.741 -6.114 -0.447 1.00 93.00 80 TYR A C 1
ATOM 592 O O . TYR A 1 80 ? -5.765 -5.903 -1.094 1.00 93.00 80 TYR A O 1
ATOM 600 N N . PHE A 1 81 ? -3.525 -6.039 -0.980 1.00 94.44 81 PHE A N 1
ATOM 601 C CA . PHE A 1 81 ? -3.302 -5.642 -2.367 1.00 94.44 81 PHE A CA 1
ATOM 602 C C . PHE A 1 81 ? -1.977 -6.153 -2.917 1.00 94.44 81 PHE A C 1
ATOM 604 O O . PHE A 1 81 ? -1.057 -6.493 -2.167 1.00 94.44 81 PHE A O 1
ATOM 611 N N . THR A 1 82 ? -1.882 -6.186 -4.241 1.00 96.25 82 THR A N 1
ATOM 612 C CA . THR A 1 82 ? -0.625 -6.435 -4.947 1.00 96.25 82 THR A CA 1
ATOM 613 C C . THR A 1 82 ? -0.085 -5.137 -5.526 1.00 96.25 82 THR A C 1
ATOM 615 O O . THR A 1 82 ? -0.843 -4.230 -5.873 1.00 96.25 82 THR A O 1
ATOM 618 N N . VAL A 1 83 ? 1.237 -5.033 -5.610 1.00 96.81 83 VAL A N 1
ATOM 619 C CA . VAL A 1 83 ? 1.940 -3.941 -6.286 1.00 96.81 83 VAL A CA 1
ATOM 620 C C . VAL A 1 83 ? 2.736 -4.537 -7.428 1.00 96.81 83 VAL A C 1
ATOM 622 O O . VAL A 1 83 ? 3.447 -5.516 -7.227 1.00 96.81 83 VAL A O 1
ATOM 625 N N . SER A 1 84 ? 2.637 -3.936 -8.610 1.00 96.75 84 SER A N 1
ATOM 626 C CA . SER A 1 84 ? 3.478 -4.245 -9.768 1.00 96.75 84 SER A CA 1
ATOM 627 C C . SER A 1 84 ? 4.101 -2.960 -10.292 1.00 96.75 84 SER A C 1
ATOM 629 O O . SER A 1 84 ? 3.381 -2.031 -10.666 1.00 96.75 84 SER A O 1
ATOM 631 N N . VAL A 1 85 ? 5.432 -2.890 -10.311 1.00 95.69 85 VAL A N 1
ATOM 632 C CA . VAL A 1 85 ? 6.170 -1.746 -10.861 1.00 95.69 85 VAL A CA 1
ATOM 633 C C . VAL A 1 85 ? 6.607 -2.013 -12.306 1.00 95.69 85 VAL A C 1
ATOM 635 O O . VAL A 1 85 ? 6.790 -3.167 -12.692 1.00 95.69 85 VAL A O 1
ATOM 638 N N . PRO A 1 86 ? 6.807 -0.966 -13.126 1.00 92.44 86 PRO A N 1
ATOM 639 C CA . PRO A 1 86 ? 7.381 -1.119 -14.460 1.00 92.44 86 PRO A CA 1
ATOM 640 C C . PRO A 1 86 ? 8.778 -1.754 -14.429 1.00 92.44 86 PRO A C 1
ATOM 642 O O . PRO A 1 86 ? 9.569 -1.467 -13.534 1.00 92.44 86 PRO A O 1
ATOM 645 N N . ASN A 1 87 ? 9.129 -2.531 -15.458 1.00 87.69 87 ASN A N 1
ATOM 646 C CA . ASN A 1 87 ? 10.418 -3.243 -15.545 1.00 87.69 87 ASN A CA 1
ATOM 647 C C . ASN A 1 87 ? 11.661 -2.335 -15.494 1.00 87.69 87 ASN A C 1
ATOM 649 O O . ASN A 1 87 ? 12.751 -2.803 -15.187 1.00 87.69 87 ASN A O 1
ATOM 653 N N . ASN A 1 88 ? 11.524 -1.055 -15.841 1.00 86.38 88 ASN A N 1
ATOM 654 C CA . ASN A 1 88 ? 12.600 -0.062 -15.791 1.00 86.38 88 ASN A CA 1
ATOM 655 C C . ASN A 1 88 ? 12.653 0.710 -14.459 1.00 86.38 88 ASN A C 1
ATOM 657 O O . ASN A 1 88 ? 13.446 1.641 -14.328 1.00 86.38 88 ASN A O 1
ATOM 661 N N . SER A 1 89 ? 11.789 0.373 -13.501 1.00 89.69 89 SER A N 1
ATOM 662 C CA . SER A 1 89 ? 11.781 0.965 -12.169 1.00 89.69 89 SER A CA 1
ATOM 663 C C . SER A 1 89 ? 12.978 0.477 -11.356 1.00 89.69 89 SER A C 1
ATOM 665 O O . SER A 1 89 ? 13.298 -0.709 -11.363 1.00 89.69 89 SER A O 1
ATOM 667 N N . SER A 1 90 ? 13.602 1.385 -10.607 1.00 92.19 90 SER A N 1
ATOM 668 C CA . SER A 1 90 ? 14.612 1.056 -9.596 1.00 92.19 90 SER A CA 1
ATOM 669 C C . SER A 1 90 ? 14.008 0.822 -8.207 1.00 92.19 90 SER A C 1
ATOM 671 O O . SER A 1 90 ? 14.746 0.838 -7.231 1.00 92.19 90 SER A O 1
ATOM 673 N N . ALA A 1 91 ? 12.680 0.707 -8.098 1.00 94.38 91 ALA A N 1
ATOM 674 C CA . ALA A 1 91 ? 12.023 0.542 -6.810 1.00 94.38 91 ALA A CA 1
ATOM 675 C C . ALA A 1 91 ? 12.329 -0.829 -6.193 1.00 94.38 91 ALA A C 1
ATOM 677 O O . ALA A 1 91 ? 12.238 -1.856 -6.864 1.00 94.38 91 ALA A O 1
ATOM 678 N N . GLU A 1 92 ? 12.619 -0.838 -4.897 1.00 96.25 92 GLU A N 1
ATOM 679 C CA . GLU A 1 92 ? 13.025 -2.022 -4.134 1.00 96.25 92 GLU A CA 1
ATOM 680 C C . GLU A 1 92 ? 12.017 -2.389 -3.043 1.00 96.25 92 GLU A C 1
ATOM 682 O O . GLU A 1 92 ? 12.023 -3.516 -2.545 1.00 96.25 92 GLU A O 1
ATOM 687 N N . LYS A 1 93 ? 11.144 -1.459 -2.638 1.00 96.81 93 LYS A N 1
ATOM 688 C CA . LYS A 1 93 ? 10.167 -1.704 -1.577 1.00 96.81 93 LYS A CA 1
ATOM 689 C C . LYS A 1 93 ? 8.914 -0.846 -1.668 1.00 96.81 93 LYS A C 1
ATOM 691 O O . LYS A 1 93 ? 8.865 0.205 -2.304 1.00 96.81 93 LYS A O 1
ATOM 696 N N . VAL A 1 94 ? 7.909 -1.281 -0.922 1.00 97.69 94 VAL A N 1
ATOM 697 C CA . VAL A 1 94 ? 6.680 -0.549 -0.639 1.00 97.69 94 VAL A CA 1
ATOM 698 C C . VAL A 1 94 ? 6.644 -0.209 0.843 1.00 97.69 94 VAL A C 1
ATOM 700 O O . VAL A 1 94 ? 6.828 -1.072 1.695 1.00 97.69 94 VAL A O 1
ATOM 703 N N . GLU A 1 95 ? 6.411 1.054 1.169 1.00 97.00 95 GLU A N 1
ATOM 704 C CA . GLU A 1 95 ? 6.295 1.550 2.533 1.00 97.00 95 GLU A CA 1
ATOM 705 C C . GLU A 1 95 ? 4.892 2.106 2.771 1.00 97.00 95 GLU A C 1
ATOM 707 O O . GLU A 1 95 ? 4.422 2.964 2.025 1.00 97.00 95 GLU A O 1
ATOM 712 N N . ILE A 1 96 ? 4.240 1.635 3.831 1.00 96.06 96 ILE A N 1
ATOM 713 C CA . ILE A 1 96 ? 2.926 2.108 4.262 1.00 96.06 96 ILE A CA 1
ATOM 714 C C . ILE A 1 96 ? 3.109 2.979 5.492 1.00 96.06 96 ILE A C 1
ATOM 716 O O . ILE A 1 96 ? 3.775 2.570 6.440 1.00 96.06 96 ILE A O 1
ATOM 720 N N . VAL A 1 97 ? 2.501 4.163 5.496 1.00 94.19 97 VAL A N 1
ATOM 721 C CA . VAL A 1 97 ? 2.539 5.090 6.630 1.00 94.19 97 VAL A CA 1
ATOM 722 C C . VAL A 1 97 ? 1.145 5.627 6.916 1.00 94.19 97 VAL A C 1
ATOM 724 O O . VAL A 1 97 ? 0.522 6.224 6.042 1.00 94.19 97 VAL A O 1
ATOM 727 N N . CYS A 1 98 ? 0.674 5.497 8.155 1.00 90.62 98 CYS A N 1
ATOM 728 C CA . CYS A 1 98 ? -0.511 6.210 8.621 1.00 90.62 98 CYS A CA 1
ATOM 729 C C . CYS A 1 98 ? -0.093 7.359 9.539 1.00 90.62 98 CYS A C 1
ATOM 731 O O . CYS A 1 98 ? 0.553 7.166 10.569 1.00 90.62 98 CYS A O 1
ATOM 733 N N . THR A 1 99 ? -0.451 8.586 9.165 1.00 82.06 99 THR A N 1
ATOM 734 C CA . THR A 1 99 ? 0.038 9.788 9.859 1.00 82.06 99 THR A CA 1
ATOM 735 C C . THR A 1 99 ? -0.605 10.007 11.221 1.00 82.06 99 THR A C 1
ATOM 737 O O . THR A 1 99 ? -0.027 10.683 12.066 1.00 82.06 99 THR A O 1
ATOM 740 N N . ILE A 1 100 ? -1.785 9.431 11.462 1.00 84.12 100 ILE A N 1
ATOM 741 C CA . ILE A 1 100 ? -2.567 9.708 12.670 1.00 84.12 100 ILE A CA 1
ATOM 742 C C . ILE A 1 100 ? -2.014 9.043 13.933 1.00 84.12 100 ILE A C 1
ATOM 744 O O . ILE A 1 100 ? -2.230 9.534 15.038 1.00 84.12 100 ILE A O 1
ATOM 748 N N . ASN A 1 101 ? -1.322 7.921 13.770 1.00 83.75 101 ASN A N 1
ATOM 749 C CA . ASN A 1 101 ? -0.774 7.111 14.854 1.00 83.75 101 ASN A CA 1
ATOM 750 C C . ASN A 1 101 ? 0.704 6.758 14.636 1.00 83.75 101 ASN A C 1
ATOM 752 O O . ASN A 1 101 ? 1.265 6.000 15.421 1.00 83.75 101 ASN A O 1
ATOM 756 N N . GLY A 1 102 ? 1.325 7.276 13.573 1.00 84.81 102 GLY A N 1
ATOM 757 C CA . GLY A 1 102 ? 2.713 6.978 13.231 1.00 84.81 102 GLY A CA 1
ATOM 758 C C . GLY A 1 102 ? 2.952 5.527 12.808 1.00 84.81 102 GLY A C 1
ATOM 759 O O . GLY A 1 102 ? 4.108 5.110 12.762 1.00 84.81 102 GLY A O 1
ATOM 760 N N . PHE A 1 103 ? 1.896 4.761 12.505 1.00 91.44 103 PHE A N 1
ATOM 761 C CA . PHE A 1 103 ? 2.029 3.396 12.004 1.00 91.44 103 PHE A CA 1
ATOM 762 C C . PHE A 1 103 ? 2.877 3.391 10.733 1.00 91.44 103 PHE A C 1
ATOM 764 O O . PHE A 1 103 ? 2.656 4.208 9.832 1.00 91.44 103 PHE A O 1
ATOM 771 N N . ARG A 1 104 ? 3.837 2.467 10.668 1.00 95.00 104 ARG A N 1
ATOM 772 C CA . ARG A 1 104 ? 4.734 2.297 9.531 1.00 95.00 104 ARG A CA 1
ATOM 773 C C . ARG A 1 104 ? 5.053 0.827 9.328 1.00 95.00 104 ARG A C 1
ATOM 775 O O . ARG A 1 104 ? 5.485 0.164 10.263 1.00 95.00 104 ARG A O 1
ATOM 782 N N . GLU A 1 105 ? 4.929 0.372 8.092 1.00 96.00 105 GLU A N 1
ATOM 783 C CA . GLU A 1 105 ? 5.358 -0.958 7.664 1.00 96.00 105 GLU A CA 1
ATOM 784 C C . GLU A 1 105 ? 6.078 -0.883 6.318 1.00 96.00 105 GLU A C 1
ATOM 786 O O . GLU A 1 105 ? 5.935 0.084 5.568 1.00 96.00 105 GLU A O 1
ATOM 791 N N . SER A 1 106 ? 6.904 -1.884 6.021 1.00 97.06 106 SER A N 1
ATOM 792 C CA . SER A 1 106 ? 7.668 -1.964 4.776 1.00 97.06 106 SER A CA 1
ATOM 793 C C . SER A 1 106 ? 7.683 -3.387 4.242 1.00 97.06 106 SER A C 1
ATOM 795 O O . SER A 1 106 ? 7.840 -4.336 5.004 1.00 97.06 106 SER A O 1
ATOM 797 N N . TYR A 1 107 ? 7.562 -3.501 2.925 1.00 97.50 107 TYR A N 1
ATOM 798 C CA . TYR A 1 107 ? 7.461 -4.748 2.181 1.00 97.50 107 TYR A CA 1
ATOM 799 C C . TYR A 1 107 ? 8.461 -4.704 1.029 1.00 97.50 107 TYR A C 1
ATOM 801 O O . TYR A 1 107 ? 8.485 -3.727 0.284 1.00 97.50 107 TYR A O 1
ATOM 809 N N . SER A 1 108 ? 9.295 -5.728 0.883 1.00 97.31 108 SER A N 1
ATOM 810 C CA . SER A 1 108 ? 10.248 -5.805 -0.230 1.00 97.31 108 SER A CA 1
ATOM 811 C C . SER A 1 108 ? 9.528 -6.088 -1.548 1.00 97.31 108 SER A C 1
ATOM 813 O O . SER A 1 108 ? 8.547 -6.830 -1.572 1.00 97.31 108 SER A O 1
ATOM 815 N N . LEU A 1 109 ? 10.032 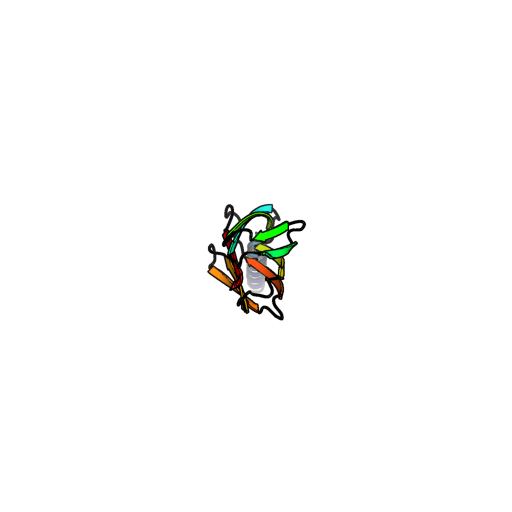-5.513 -2.640 1.00 96.62 109 LEU A N 1
ATOM 816 C CA . LEU A 1 109 ? 9.672 -5.912 -3.995 1.00 96.62 109 LEU A CA 1
ATOM 817 C C . LEU A 1 109 ? 10.571 -7.075 -4.425 1.00 96.62 109 LEU A C 1
ATOM 819 O O . LEU A 1 109 ? 11.796 -6.985 -4.366 1.00 96.62 109 LEU A O 1
ATOM 823 N N . GLU A 1 110 ? 9.965 -8.148 -4.913 1.00 94.56 110 GLU A N 1
ATOM 824 C CA . GLU A 1 110 ? 10.649 -9.270 -5.545 1.00 94.56 110 GLU A CA 1
ATOM 825 C C . GLU A 1 110 ? 10.268 -9.290 -7.024 1.00 94.56 110 GLU A C 1
ATOM 827 O O . GLU A 1 110 ? 9.092 -9.365 -7.374 1.00 94.56 110 GLU A O 1
ATOM 832 N N . ASN A 1 111 ? 11.263 -9.173 -7.910 1.00 91.94 111 ASN A N 1
ATOM 833 C CA . ASN A 1 111 ? 11.053 -9.110 -9.364 1.00 91.94 111 ASN A CA 1
ATOM 834 C C . ASN A 1 111 ? 10.028 -8.037 -9.792 1.00 91.94 111 ASN A C 1
ATOM 836 O O . ASN A 1 111 ? 9.204 -8.263 -10.675 1.00 91.94 111 ASN A O 1
ATOM 840 N N . GLY A 1 112 ? 10.066 -6.868 -9.144 1.00 94.12 112 GLY A N 1
ATOM 841 C CA . GLY A 1 112 ? 9.157 -5.759 -9.435 1.00 94.12 112 GLY A CA 1
ATOM 842 C C . GLY A 1 112 ? 7.732 -5.942 -8.899 1.00 94.12 112 GLY A C 1
ATOM 843 O O . GLY A 1 112 ? 6.837 -5.196 -9.299 1.00 94.12 112 GLY A O 1
ATOM 844 N N . GLN A 1 113 ? 7.501 -6.903 -8.000 1.00 96.88 113 GLN A N 1
ATOM 8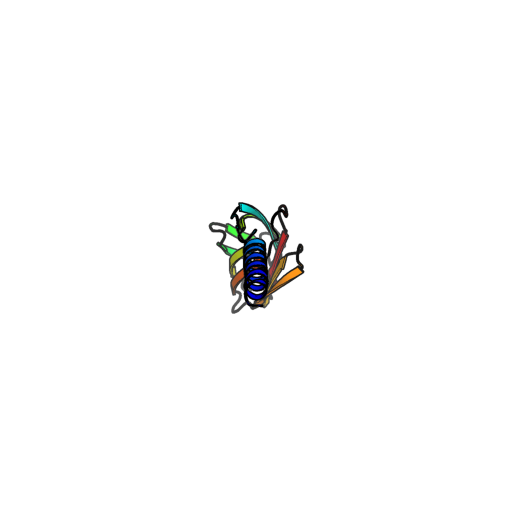45 C CA . GLN A 1 113 ? 6.187 -7.156 -7.411 1.00 96.88 113 GLN A CA 1
ATOM 846 C C . GLN A 1 113 ? 6.232 -7.302 -5.889 1.00 96.88 113 GLN A C 1
ATO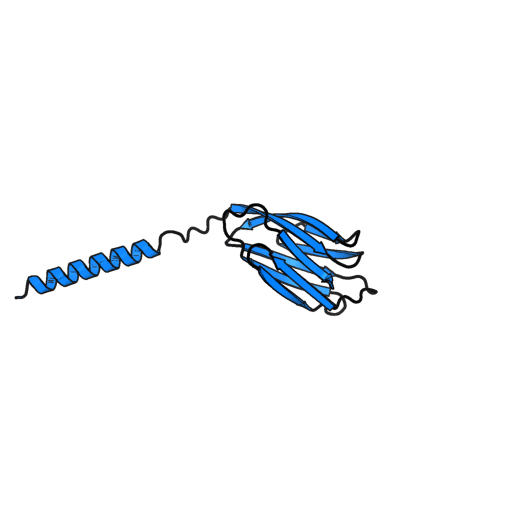M 848 O O . GLN A 1 113 ? 7.228 -7.743 -5.326 1.00 96.88 113 GLN A O 1
ATOM 853 N N . ALA A 1 114 ? 5.138 -6.952 -5.213 1.00 97.31 114 ALA A N 1
ATOM 854 C CA . ALA A 1 114 ? 4.941 -7.227 -3.790 1.00 97.31 114 ALA A CA 1
ATOM 855 C C . ALA A 1 114 ? 3.486 -7.605 -3.503 1.00 97.31 114 ALA A C 1
ATOM 857 O O . ALA A 1 114 ? 2.562 -7.023 -4.070 1.00 97.31 114 ALA A O 1
ATOM 858 N N . ASN A 1 115 ? 3.294 -8.537 -2.570 1.00 96.75 115 ASN A N 1
ATOM 859 C CA . ASN A 1 115 ? 1.995 -8.855 -1.983 1.00 96.75 115 ASN A CA 1
ATOM 860 C C . ASN A 1 115 ? 1.937 -8.246 -0.586 1.00 96.75 115 ASN A C 1
ATOM 862 O O . ASN A 1 115 ? 2.826 -8.488 0.231 1.00 96.75 115 ASN A O 1
ATOM 866 N N . ILE A 1 116 ? 0.906 -7.453 -0.313 1.00 96.50 116 ILE A N 1
ATOM 867 C CA . ILE A 1 116 ? 0.835 -6.642 0.898 1.00 96.50 116 ILE A CA 1
ATOM 868 C C . ILE A 1 116 ? -0.435 -6.967 1.657 1.00 96.50 116 ILE A C 1
ATOM 870 O O . ILE A 1 116 ? -1.530 -6.852 1.114 1.00 96.50 116 ILE A O 1
ATOM 874 N N . GLN A 1 117 ? -0.273 -7.312 2.931 1.00 95.56 117 GLN A N 1
ATOM 875 C CA . GLN A 1 117 ? -1.357 -7.496 3.883 1.00 95.56 117 GLN A CA 1
ATOM 876 C C . GLN A 1 117 ? -1.033 -6.695 5.143 1.00 95.56 117 GLN A C 1
ATOM 878 O O . GLN A 1 117 ? -0.256 -7.143 5.979 1.00 95.56 117 GLN A O 1
ATOM 883 N N . ALA A 1 118 ? -1.642 -5.518 5.274 1.00 92.88 118 ALA A N 1
ATOM 884 C CA . ALA A 1 118 ? -1.378 -4.594 6.370 1.00 92.88 118 ALA A CA 1
ATOM 885 C C . ALA A 1 118 ? -2.665 -4.296 7.141 1.00 92.88 118 ALA A C 1
ATOM 887 O O . ALA A 1 118 ? -3.661 -3.862 6.558 1.00 92.88 118 ALA A O 1
ATOM 888 N N . PHE A 1 119 ? -2.642 -4.475 8.462 1.00 91.69 119 PHE A N 1
ATOM 889 C CA . PHE A 1 119 ? -3.693 -3.959 9.336 1.00 91.69 119 PHE A CA 1
ATOM 890 C C . PHE A 1 119 ? -3.231 -2.642 9.947 1.00 91.69 119 PHE A C 1
ATOM 892 O O . PHE A 1 119 ? -2.344 -2.614 10.794 1.00 91.69 119 PHE A O 1
ATOM 899 N N . ILE A 1 120 ? -3.851 -1.548 9.522 1.00 90.69 120 ILE A N 1
ATOM 900 C CA . ILE A 1 120 ? -3.536 -0.198 9.974 1.00 90.69 120 ILE A CA 1
ATOM 901 C C . ILE A 1 120 ? -4.475 0.140 11.131 1.00 90.69 120 ILE A C 1
ATOM 903 O O . ILE A 1 120 ? -5.673 0.324 10.894 1.00 90.69 120 ILE A O 1
ATOM 907 N N . PRO A 1 121 ? -3.983 0.274 12.375 1.00 88.12 121 PRO A N 1
ATOM 908 C CA . PRO A 1 121 ? -4.831 0.677 13.487 1.00 88.12 121 PRO A CA 1
ATOM 909 C C . PRO A 1 121 ? -5.359 2.090 13.236 1.00 88.12 121 PRO A C 1
ATOM 911 O O . PRO A 1 121 ? -4.588 3.001 12.940 1.00 88.12 121 PRO A O 1
ATOM 914 N N . ILE A 1 122 ? -6.666 2.297 13.353 1.00 84.81 122 ILE A N 1
ATOM 915 C CA . ILE A 1 122 ? -7.290 3.611 13.170 1.00 84.81 122 ILE A CA 1
ATOM 916 C C . ILE A 1 122 ? -8.257 3.817 14.332 1.00 84.81 122 ILE A C 1
ATOM 918 O O . ILE A 1 122 ? -9.288 3.141 14.382 1.00 84.81 122 ILE A O 1
ATOM 922 N N . PRO A 1 123 ? -7.960 4.752 15.255 1.00 76.31 123 PRO A N 1
ATOM 923 C CA . PRO A 1 123 ? -8.851 5.050 16.366 1.00 76.31 123 PRO A CA 1
ATOM 924 C C . PRO A 1 123 ? -10.245 5.455 15.878 1.00 76.31 123 PRO A C 1
ATOM 926 O O . PRO A 1 123 ? -10.383 6.243 14.938 1.00 76.31 123 PRO A O 1
ATOM 929 N N . SER A 1 124 ? -11.281 4.952 16.549 1.00 70.25 124 SER A N 1
ATOM 930 C CA . SER A 1 124 ? -12.671 5.324 16.284 1.00 70.25 124 SER A CA 1
ATOM 931 C C . SER A 1 124 ? -12.885 6.837 16.419 1.00 70.25 124 SER A C 1
ATOM 933 O O . SER A 1 124 ? -12.294 7.483 17.287 1.00 70.25 124 SER A O 1
ATOM 935 N N . GLY A 1 125 ? -13.756 7.406 15.583 1.00 65.75 125 GLY A N 1
ATOM 936 C CA . GLY A 1 125 ? -14.102 8.834 15.628 1.00 65.75 125 GLY A CA 1
ATOM 937 C C . GLY A 1 125 ? -13.096 9.761 14.939 1.00 65.75 125 GLY A C 1
ATOM 938 O O . GLY A 1 125 ? -13.216 10.980 15.041 1.00 65.75 125 GLY A O 1
ATOM 939 N N . LYS A 1 126 ? -12.104 9.212 14.230 1.00 68.31 126 LYS A N 1
ATOM 940 C CA . LYS A 1 126 ? -11.205 9.986 13.371 1.00 68.31 126 LYS A CA 1
ATOM 941 C C . LYS A 1 126 ? -11.764 10.052 11.953 1.00 68.31 126 LYS A C 1
ATOM 943 O O . LYS A 1 126 ? -11.959 9.026 11.309 1.00 68.31 126 LYS A O 1
ATOM 948 N N . THR A 1 127 ? -12.015 11.261 11.466 1.00 67.56 127 THR A N 1
ATOM 949 C CA . THR A 1 127 ? -12.539 11.492 10.118 1.00 67.56 127 THR A CA 1
ATOM 950 C C . THR A 1 127 ? -11.421 11.360 9.083 1.00 67.56 127 THR A C 1
ATOM 952 O O . THR A 1 127 ? -10.413 12.055 9.187 1.00 67.56 127 THR A O 1
ATOM 955 N N . ALA A 1 128 ? -11.612 10.486 8.089 1.00 72.00 128 ALA A N 1
ATOM 956 C CA . ALA A 1 128 ? -10.790 10.362 6.879 1.00 72.00 128 ALA A CA 1
ATOM 957 C C . ALA A 1 128 ? -9.256 10.392 7.098 1.00 72.00 128 ALA A C 1
ATOM 959 O O . ALA A 1 128 ? -8.579 11.263 6.542 1.00 72.00 128 ALA A O 1
ATOM 960 N N . PRO A 1 129 ? -8.676 9.467 7.894 1.00 84.62 129 PRO A N 1
ATOM 961 C CA . PRO A 1 129 ? -7.226 9.383 8.044 1.00 84.62 129 PRO A CA 1
ATOM 962 C C . PRO A 1 129 ? -6.534 9.205 6.689 1.00 84.62 129 PRO A C 1
ATOM 964 O O . PRO A 1 129 ? -7.074 8.588 5.770 1.00 84.62 129 PRO A O 1
ATOM 967 N N . MET A 1 130 ? -5.318 9.740 6.583 1.00 89.50 130 MET A N 1
ATOM 968 C CA . MET A 1 130 ? -4.470 9.556 5.409 1.00 89.50 130 MET A CA 1
ATOM 969 C C . MET A 1 130 ? -3.521 8.380 5.624 1.00 89.50 130 MET A C 1
ATOM 971 O O . MET A 1 130 ? -2.799 8.316 6.625 1.00 89.50 130 MET A O 1
ATOM 975 N N . VAL A 1 131 ? -3.514 7.472 4.655 1.00 92.31 131 VAL A N 1
ATOM 976 C CA . VAL A 1 131 ? -2.551 6.383 4.533 1.00 92.31 131 VAL A CA 1
ATOM 977 C C . VAL A 1 131 ? -1.722 6.638 3.286 1.00 92.31 131 VAL A C 1
ATOM 979 O O . VAL A 1 131 ? -2.253 6.737 2.182 1.00 92.31 131 VAL A O 1
ATOM 982 N N . TYR A 1 132 ? -0.416 6.752 3.469 1.00 94.19 132 TYR A N 1
ATOM 983 C CA . TYR A 1 132 ? 0.543 6.883 2.387 1.00 94.19 132 TYR A CA 1
ATOM 984 C C . TYR A 1 132 ? 1.076 5.507 2.017 1.00 94.19 132 TYR A C 1
ATOM 986 O O . TYR A 1 132 ? 1.479 4.753 2.899 1.00 94.19 132 TYR A O 1
ATOM 994 N N . ILE A 1 133 ? 1.106 5.209 0.723 1.00 95.38 133 ILE A N 1
ATOM 995 C CA . ILE A 1 133 ? 1.737 4.020 0.155 1.00 95.38 133 ILE A CA 1
ATOM 996 C C . ILE A 1 133 ? 2.834 4.526 -0.779 1.00 95.38 133 ILE A C 1
ATOM 998 O O . ILE A 1 133 ? 2.557 5.070 -1.846 1.00 95.38 133 ILE A O 1
ATOM 1002 N N . SER A 1 134 ? 4.087 4.414 -0.352 1.00 95.31 134 SER A N 1
ATOM 1003 C CA . SER A 1 134 ? 5.250 4.857 -1.118 1.00 95.31 134 SER A CA 1
ATOM 1004 C C . SER A 1 134 ? 5.952 3.658 -1.734 1.00 95.31 134 SER A C 1
ATOM 1006 O O . SER A 1 134 ? 6.354 2.753 -1.012 1.00 95.31 134 SER A O 1
ATOM 1008 N N . VAL A 1 135 ? 6.128 3.664 -3.051 1.00 95.62 135 VAL A N 1
ATOM 1009 C CA . VAL A 1 135 ? 6.900 2.657 -3.786 1.00 95.62 135 VAL A CA 1
ATOM 1010 C C . VAL A 1 135 ? 8.218 3.301 -4.202 1.00 95.62 135 VAL A C 1
ATOM 1012 O O . VAL A 1 135 ? 8.203 4.323 -4.891 1.00 95.62 135 VAL A O 1
ATOM 1015 N N . LYS A 1 136 ? 9.341 2.764 -3.725 1.00 92.06 136 LYS A N 1
ATOM 1016 C CA . LYS A 1 136 ? 10.665 3.387 -3.845 1.00 92.06 136 LYS A CA 1
ATOM 1017 C C . LYS A 1 136 ? 11.789 2.379 -3.895 1.00 92.06 136 LYS A C 1
ATOM 1019 O O . LYS A 1 136 ? 11.592 1.246 -3.405 1.00 92.06 136 LYS A O 1
#

Secondary structure (DSSP, 8-state):
-HHHHHHHHHHHHHHHHHHHHTTSTT-----EEEEEEEEEE--TT-EEEEEESTTEEEE-SSS-EEEEEEEEESSEEEEEEEEE--TT----EEEEEETTTTEEEEEE-BTTEEEEEEEEE--TT--S-EEEEEE-